Protein AF-A0A5K7X1B1-F1 (afdb_monomer_lite)

Organism: NCBI:txid269673

Structure (mmCIF, N/CA/C/O backbone):
data_AF-A0A5K7X1B1-F1
#
_entry.id   AF-A0A5K7X1B1-F1
#
loop_
_atom_site.group_PDB
_atom_site.id
_atom_site.type_symbol
_atom_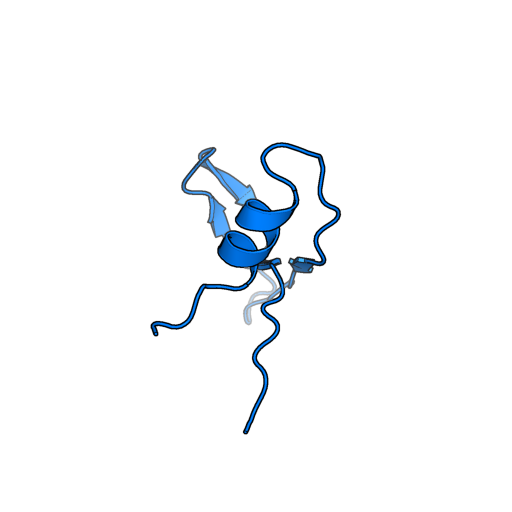site.label_atom_id
_atom_site.label_alt_id
_atom_site.label_comp_id
_atom_site.label_asym_id
_atom_site.label_entity_id
_atom_site.label_seq_id
_atom_site.pdbx_PDB_ins_code
_atom_site.Cartn_x
_atom_site.Cartn_y
_atom_site.Cartn_z
_atom_site.occupancy
_atom_site.B_iso_or_equiv
_atom_site.auth_seq_id
_atom_site.auth_comp_id
_atom_site.auth_asym_id
_atom_site.auth_atom_id
_atom_site.pdbx_PDB_model_num
ATOM 1 N N . MET A 1 1 ? 16.727 -20.247 -8.740 1.00 39.81 1 MET A N 1
ATOM 2 C CA . MET A 1 1 ? 16.491 -18.957 -9.424 1.00 39.81 1 MET A CA 1
ATOM 3 C C . MET A 1 1 ? 15.504 -18.191 -8.559 1.00 39.81 1 MET A C 1
ATOM 5 O O . MET A 1 1 ? 14.357 -18.607 -8.473 1.00 39.81 1 MET A O 1
ATOM 9 N N . GLY A 1 2 ? 16.009 -17.259 -7.746 1.00 39.53 2 GLY A N 1
ATOM 10 C CA . GLY A 1 2 ? 15.271 -16.670 -6.623 1.00 39.53 2 GLY A CA 1
ATOM 11 C C . GLY A 1 2 ? 14.053 -15.870 -7.078 1.00 39.53 2 GLY A C 1
ATOM 12 O O . GLY A 1 2 ? 14.088 -15.276 -8.152 1.00 39.53 2 GLY A O 1
ATOM 13 N N . ASN A 1 3 ? 12.989 -15.893 -6.272 1.00 44.25 3 ASN A N 1
ATOM 14 C CA . ASN A 1 3 ? 11.796 -15.065 -6.449 1.00 44.25 3 ASN A CA 1
ATOM 1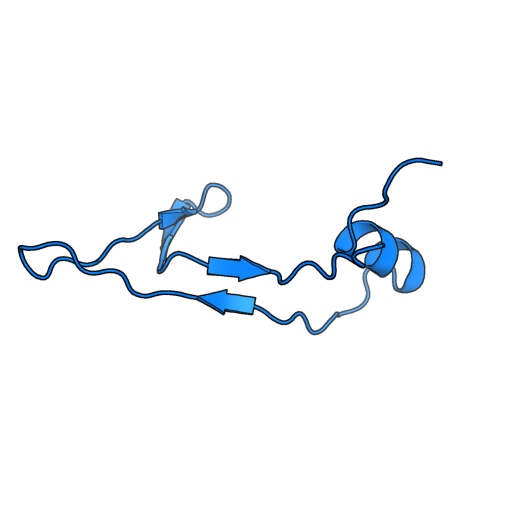5 C C . ASN A 1 3 ? 12.213 -13.612 -6.711 1.00 44.25 3 ASN A C 1
ATOM 17 O O . ASN A 1 3 ? 12.693 -12.936 -5.805 1.00 44.25 3 ASN A O 1
ATOM 21 N N . LEU A 1 4 ? 12.049 -13.139 -7.945 1.00 53.34 4 LEU A N 1
ATOM 22 C CA . LEU A 1 4 ? 12.076 -11.711 -8.219 1.00 53.34 4 LEU A CA 1
ATOM 23 C C . LEU A 1 4 ? 10.743 -11.147 -7.730 1.00 53.34 4 LEU A C 1
ATOM 25 O O . LEU A 1 4 ? 9.690 -11.515 -8.248 1.00 53.34 4 LEU A O 1
ATOM 29 N N . GLU A 1 5 ? 10.803 -10.280 -6.721 1.00 77.81 5 GLU A N 1
ATOM 30 C CA . GLU A 1 5 ? 9.685 -9.442 -6.285 1.00 77.81 5 GLU A CA 1
ATOM 31 C C . GLU A 1 5 ? 9.049 -8.770 -7.517 1.00 77.81 5 GLU A C 1
ATOM 33 O O . GLU A 1 5 ? 9.757 -8.208 -8.359 1.00 77.81 5 GLU A O 1
ATOM 38 N N . HIS A 1 6 ? 7.720 -8.846 -7.653 1.00 84.94 6 HIS A N 1
ATOM 39 C CA . HIS A 1 6 ? 6.969 -8.456 -8.861 1.00 84.94 6 HIS A CA 1
ATOM 40 C C . HIS A 1 6 ? 7.358 -7.071 -9.413 1.00 84.94 6 HIS A C 1
ATOM 42 O O . HIS A 1 6 ? 7.514 -6.896 -10.622 1.00 84.94 6 HIS A O 1
ATOM 48 N N . ILE A 1 7 ? 7.574 -6.098 -8.524 1.00 87.06 7 ILE A N 1
ATOM 49 C CA . ILE A 1 7 ? 7.961 -4.730 -8.891 1.00 87.06 7 ILE A CA 1
ATOM 50 C C . ILE A 1 7 ? 9.357 -4.699 -9.530 1.00 87.06 7 ILE A C 1
ATOM 52 O O . ILE A 1 7 ? 9.562 -4.002 -10.524 1.00 87.06 7 ILE A O 1
ATOM 56 N N . SER A 1 8 ? 10.309 -5.472 -9.006 1.00 88.06 8 SER A N 1
ATOM 57 C CA . SER A 1 8 ? 11.670 -5.559 -9.546 1.00 88.06 8 SER A CA 1
ATOM 58 C C . SER A 1 8 ? 11.681 -6.200 -10.934 1.00 88.06 8 SER A C 1
ATOM 60 O O . SER A 1 8 ? 12.374 -5.715 -11.827 1.00 88.06 8 SER A O 1
ATOM 62 N N . TYR A 1 9 ? 10.867 -7.241 -11.142 1.00 89.25 9 TYR A N 1
ATOM 63 C CA . TYR A 1 9 ? 10.691 -7.852 -12.464 1.00 89.25 9 TYR A CA 1
ATOM 64 C C . TYR A 1 9 ? 10.048 -6.882 -13.465 1.00 89.25 9 TYR A C 1
ATOM 66 O O . TYR A 1 9 ? 10.506 -6.749 -14.596 1.00 89.25 9 TYR A O 1
ATOM 74 N N . LEU A 1 10 ? 9.025 -6.135 -13.043 1.00 90.00 10 LEU A N 1
ATOM 75 C CA . LEU A 1 10 ? 8.420 -5.107 -13.886 1.00 90.00 10 LEU A CA 1
ATOM 76 C C . LEU A 1 10 ? 9.447 -4.039 -14.288 1.00 90.00 10 LEU A C 1
ATOM 78 O O . LEU A 1 10 ? 9.538 -3.676 -15.461 1.00 90.00 10 LEU A O 1
ATOM 82 N N . ARG A 1 11 ? 10.278 -3.589 -13.339 1.00 91.75 11 ARG A N 1
ATOM 83 C CA . ARG A 1 11 ? 11.342 -2.608 -13.593 1.00 91.75 11 ARG A CA 1
ATOM 84 C C . ARG A 1 11 ? 12.424 -3.116 -14.537 1.00 91.75 11 ARG A C 1
ATOM 86 O O . ARG A 1 11 ? 12.935 -2.312 -15.310 1.00 91.75 11 ARG A O 1
ATOM 93 N N . SER A 1 12 ? 12.725 -4.416 -14.558 1.00 94.00 12 SER A N 1
ATOM 94 C CA . SER A 1 12 ? 13.680 -4.957 -15.534 1.00 94.00 12 SER A CA 1
ATOM 95 C C . SER A 1 12 ? 13.152 -4.942 -16.972 1.00 94.00 12 SER A C 1
ATOM 97 O O . SER A 1 12 ? 13.950 -5.044 -17.896 1.00 94.00 12 SER A O 1
ATOM 99 N N . MET A 1 13 ? 11.834 -4.826 -17.179 1.00 93.25 13 MET A N 1
ATOM 100 C CA . MET A 1 13 ? 11.228 -4.766 -18.516 1.00 93.25 13 MET A CA 1
ATOM 101 C C . MET A 1 13 ? 11.055 -3.336 -19.039 1.00 93.25 13 MET A C 1
ATOM 103 O O . MET A 1 13 ? 11.222 -3.105 -20.231 1.00 93.25 13 MET A O 1
ATOM 107 N N . VAL A 1 14 ? 10.707 -2.382 -18.168 1.00 95.69 14 VAL A N 1
ATOM 108 C CA . VAL A 1 14 ? 10.339 -1.007 -18.577 1.00 95.69 14 VAL A CA 1
ATOM 109 C C . VAL A 1 14 ? 11.338 0.065 -18.125 1.00 95.69 14 VAL A C 1
ATOM 111 O O . VAL A 1 14 ? 11.176 1.240 -18.444 1.00 95.69 14 VAL A O 1
ATOM 114 N N . GLY A 1 15 ? 12.365 -0.309 -17.357 1.00 95.12 15 GLY A N 1
ATOM 115 C CA . GLY A 1 15 ? 13.362 0.620 -16.831 1.00 95.12 15 GLY A CA 1
ATOM 116 C C . GLY A 1 15 ? 12.738 1.742 -15.993 1.00 95.12 15 GLY A C 1
ATOM 117 O O . GLY A 1 15 ? 11.972 1.501 -15.049 1.00 95.12 15 GLY A O 1
ATOM 118 N N . HIS A 1 16 ? 13.075 2.984 -16.346 1.00 94.62 16 HIS A N 1
ATOM 119 C CA . HIS A 1 16 ? 12.609 4.197 -15.666 1.00 94.62 16 HIS A CA 1
ATOM 120 C C . HIS A 1 16 ? 11.290 4.754 -16.211 1.00 94.62 16 HIS A C 1
ATOM 122 O O . HIS A 1 16 ? 10.812 5.767 -15.699 1.00 94.62 16 HIS A O 1
ATOM 128 N N . GLU A 1 17 ? 10.678 4.098 -17.198 1.00 96.81 17 GLU A N 1
ATOM 129 C CA . GLU A 1 17 ? 9.399 4.549 -17.736 1.00 96.81 17 GLU A CA 1
ATOM 130 C C . GLU A 1 17 ? 8.293 4.545 -16.672 1.00 96.81 17 GLU A C 1
ATOM 132 O O . GLU A 1 17 ? 8.340 3.837 -15.648 1.00 96.81 17 GLU A O 1
ATOM 137 N N . LYS A 1 18 ? 7.281 5.387 -16.902 1.00 93.69 18 LYS A N 1
ATOM 138 C CA . LYS A 1 18 ? 6.128 5.505 -16.003 1.00 93.69 18 LYS A CA 1
ATOM 139 C C . LYS A 1 18 ? 5.323 4.207 -16.009 1.00 93.69 18 LYS A C 1
ATOM 141 O O . LYS A 1 18 ? 5.042 3.634 -17.055 1.00 93.69 18 LYS A O 1
ATOM 146 N N . VAL A 1 19 ? 4.907 3.783 -14.818 1.00 91.69 19 VAL A N 1
ATOM 147 C CA . VAL A 1 19 ? 4.121 2.565 -14.599 1.00 91.69 19 VAL A CA 1
ATOM 148 C C . VAL A 1 19 ? 2.898 2.920 -13.771 1.00 91.69 19 VAL A C 1
ATOM 150 O O . VAL A 1 19 ? 3.029 3.504 -12.696 1.00 91.69 19 VAL A O 1
ATOM 153 N N . ILE A 1 20 ? 1.716 2.535 -14.250 1.00 91.69 20 ILE A N 1
ATOM 154 C CA . ILE A 1 20 ? 0.495 2.574 -13.445 1.00 91.69 20 ILE A CA 1
ATOM 155 C C . ILE A 1 20 ? 0.525 1.368 -12.506 1.00 91.69 20 ILE A C 1
ATOM 157 O O . ILE A 1 20 ? 0.595 0.227 -12.958 1.00 91.69 20 ILE A O 1
ATOM 161 N N . MET A 1 21 ? 0.483 1.622 -11.200 1.00 89.50 21 MET A N 1
ATOM 162 C CA . MET A 1 21 ? 0.438 0.582 -10.175 1.00 89.50 21 MET A CA 1
ATOM 163 C C . MET A 1 21 ? -0.914 0.591 -9.479 1.00 89.50 21 MET A C 1
ATOM 165 O O . MET A 1 21 ? -1.464 1.654 -9.194 1.00 89.50 21 MET A O 1
ATOM 169 N N . VAL A 1 22 ? -1.424 -0.598 -9.165 1.00 90.69 22 VAL A N 1
ATOM 170 C CA . VAL A 1 22 ? -2.629 -0.719 -8.351 1.00 90.69 22 VAL A CA 1
ATOM 171 C C . VAL A 1 22 ? -2.242 -0.700 -6.877 1.00 90.69 22 VAL A C 1
ATOM 173 O O . VAL A 1 22 ? -1.333 -1.415 -6.445 1.00 90.69 22 VAL A O 1
ATOM 176 N N . VAL A 1 23 ? -2.943 0.132 -6.116 1.00 90.50 23 VAL A N 1
ATOM 177 C CA . VAL A 1 23 ? -2.741 0.326 -4.681 1.00 90.50 23 VAL A CA 1
ATOM 178 C C . VAL A 1 23 ? -4.041 0.093 -3.930 1.00 90.50 23 VAL A C 1
ATOM 180 O O . VAL A 1 23 ? -5.127 0.311 -4.467 1.00 90.50 23 VAL A O 1
ATOM 183 N N . SER A 1 24 ? -3.924 -0.316 -2.673 1.00 92.69 24 SER A N 1
ATOM 184 C CA . SER A 1 24 ? -5.038 -0.359 -1.727 1.00 92.69 24 SER A CA 1
ATOM 185 C C . SER A 1 24 ? -4.710 0.489 -0.506 1.00 92.69 24 SER A C 1
ATOM 187 O O . SER A 1 24 ? -3.590 0.417 0.001 1.00 92.69 24 SER A O 1
ATOM 189 N N . GLY A 1 25 ? -5.691 1.246 -0.021 1.00 94.81 25 GLY A N 1
ATOM 190 C CA . GLY A 1 25 ? -5.636 1.959 1.254 1.00 94.81 25 GLY A CA 1
ATOM 191 C C . GLY A 1 25 ? -6.775 1.515 2.165 1.00 94.81 25 GLY A C 1
ATOM 192 O O . GLY A 1 25 ? -7.819 1.075 1.678 1.00 94.81 25 GLY A O 1
ATOM 193 N N . VAL A 1 26 ? -6.575 1.617 3.477 1.00 96.69 26 VAL A N 1
ATOM 194 C CA . VAL A 1 26 ? -7.578 1.248 4.485 1.00 96.69 26 VAL A CA 1
ATOM 195 C C . VAL A 1 26 ? -7.755 2.353 5.518 1.00 96.69 26 VAL A C 1
ATOM 197 O O . VAL A 1 26 ? -6.799 3.023 5.900 1.00 96.69 26 VAL A O 1
ATOM 200 N N . ILE A 1 27 ? -8.986 2.509 6.003 1.00 97.88 27 ILE A N 1
ATO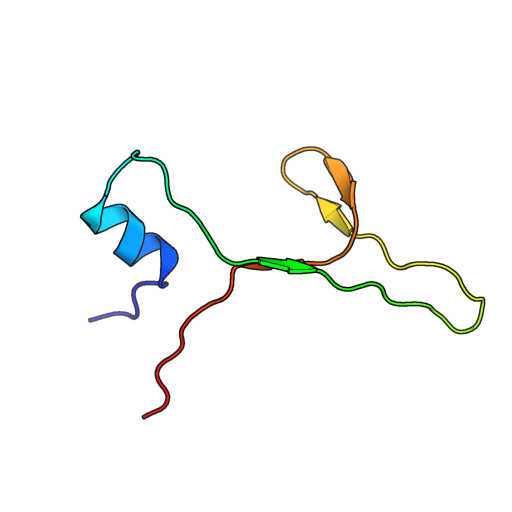M 201 C CA . ILE A 1 27 ? -9.306 3.361 7.149 1.00 97.88 27 ILE A CA 1
ATOM 202 C C . ILE A 1 27 ? -9.697 2.433 8.292 1.00 97.88 27 ILE A C 1
ATOM 204 O O . ILE A 1 27 ? -10.638 1.651 8.168 1.00 97.88 27 ILE A O 1
ATOM 208 N N . VAL A 1 28 ? -8.952 2.506 9.392 1.00 97.75 28 VAL A N 1
ATOM 209 C CA . VAL A 1 28 ? -9.189 1.694 10.587 1.00 97.75 28 VAL A CA 1
ATOM 210 C C . VAL A 1 28 ? -9.531 2.626 11.734 1.00 97.75 28 VAL A C 1
ATOM 212 O O . VAL A 1 28 ? -8.795 3.579 11.995 1.00 97.75 28 VAL A O 1
ATOM 215 N N . PHE A 1 29 ? -10.639 2.325 12.404 1.00 98.38 29 PHE A N 1
ATOM 216 C CA . PHE A 1 29 ? -11.076 3.017 13.606 1.00 98.38 29 PHE A CA 1
ATOM 217 C C . PHE A 1 29 ? -10.786 2.163 14.837 1.00 98.38 29 PHE A C 1
ATOM 219 O O . PHE A 1 29 ? -10.939 0.939 14.798 1.00 98.38 29 PHE A O 1
ATOM 226 N N . ASP A 1 30 ? -10.380 2.799 15.931 1.00 98.00 30 ASP A N 1
ATOM 227 C CA . ASP A 1 30 ? -10.378 2.156 17.242 1.00 98.00 30 ASP A CA 1
ATOM 228 C C . ASP A 1 30 ? -11.752 2.271 17.932 1.00 98.00 30 ASP A C 1
ATOM 230 O O . ASP A 1 30 ? -12.716 2.804 17.381 1.00 98.00 30 ASP A O 1
ATOM 234 N N . LYS A 1 31 ? -11.856 1.760 19.164 1.00 98.31 31 LYS A N 1
ATOM 235 C CA . LYS A 1 31 ? -13.104 1.788 19.950 1.00 98.31 31 LYS A CA 1
ATOM 236 C C . LYS A 1 31 ? -13.545 3.200 20.360 1.00 98.31 31 LYS A C 1
ATOM 238 O O . LYS A 1 31 ? -14.683 3.368 20.785 1.00 98.31 31 LYS A O 1
ATOM 243 N N . GLU A 1 32 ? -12.660 4.187 20.254 1.00 98.44 32 GLU A N 1
ATOM 244 C CA . GLU A 1 32 ? -12.909 5.595 20.572 1.00 98.44 32 GLU A CA 1
ATOM 245 C C . GLU A 1 32 ? -13.203 6.421 19.301 1.00 98.44 32 GLU A C 1
ATOM 247 O O . GLU A 1 32 ? -13.245 7.647 19.363 1.00 98.44 32 GLU A O 1
ATOM 252 N N . ASN A 1 33 ? -13.419 5.771 18.147 1.00 97.88 33 ASN A N 1
ATOM 253 C CA . ASN A 1 33 ? -13.609 6.401 16.833 1.00 97.88 33 ASN A CA 1
ATOM 254 C C . ASN A 1 33 ? -12.413 7.244 16.348 1.00 97.88 33 ASN A C 1
ATOM 256 O O . ASN A 1 33 ? -12.577 8.125 15.499 1.00 97.88 33 ASN A O 1
ATOM 260 N N . ARG A 1 34 ? -11.193 6.976 16.830 1.00 98.19 34 ARG A N 1
ATOM 261 C CA . ARG A 1 34 ? -9.974 7.596 16.283 1.00 98.19 34 ARG A CA 1
ATOM 262 C C . ARG A 1 34 ? -9.475 6.812 15.077 1.00 98.19 34 ARG A C 1
ATOM 264 O O . ARG A 1 34 ? -9.669 5.603 14.994 1.00 98.19 34 ARG A O 1
ATOM 271 N N . VAL A 1 35 ? -8.792 7.495 14.162 1.00 98.12 35 VAL A N 1
ATOM 272 C CA . VAL A 1 35 ? -8.283 6.916 12.912 1.00 98.12 3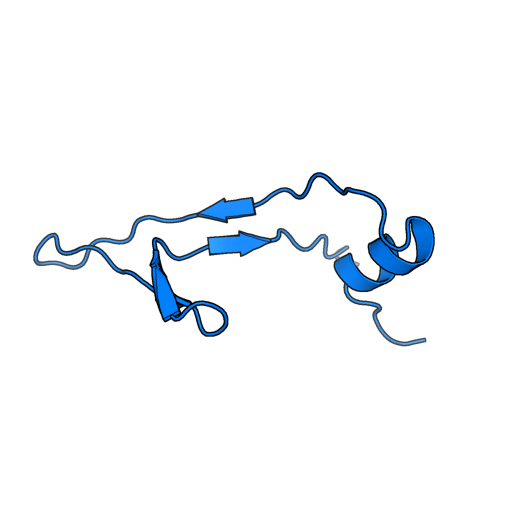5 VAL A CA 1
ATOM 273 C C . VAL A 1 35 ? -6.818 6.501 13.047 1.00 98.12 35 VAL A C 1
ATOM 275 O O . VAL A 1 35 ? -5.984 7.286 13.500 1.00 98.12 35 VAL A O 1
ATOM 278 N N . LEU A 1 36 ? -6.489 5.294 12.580 1.00 97.94 36 LEU A N 1
ATOM 279 C CA . LEU A 1 36 ? -5.106 4.852 12.416 1.00 97.94 36 LEU A CA 1
ATOM 280 C C . LEU A 1 36 ? -4.446 5.554 11.222 1.00 97.94 36 LEU A C 1
ATOM 282 O O . LEU A 1 36 ? -4.910 5.434 10.087 1.00 97.94 36 LEU A O 1
ATOM 286 N N . LEU A 1 37 ? -3.315 6.210 11.477 1.00 97.75 37 LEU A N 1
ATOM 287 C CA . LEU A 1 37 ? -2.444 6.785 10.455 1.00 97.75 37 LEU A CA 1
ATOM 288 C C . LEU A 1 37 ? -1.048 6.161 10.532 1.00 97.75 37 LEU A C 1
ATOM 2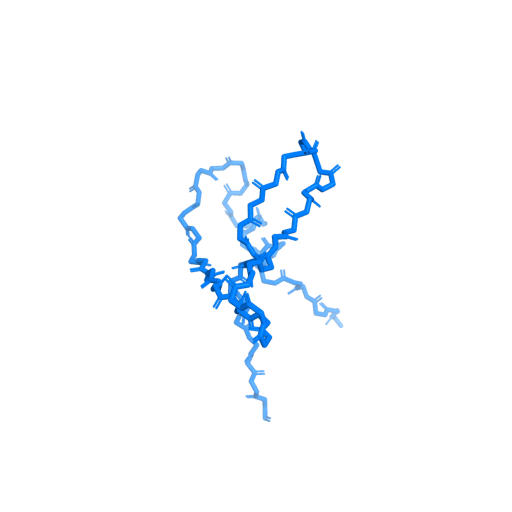90 O O . LEU A 1 37 ? -0.566 5.805 11.608 1.00 97.75 37 LEU A O 1
ATOM 294 N N . GLN A 1 38 ? -0.384 6.064 9.385 1.00 96.06 38 GLN A N 1
ATOM 295 C CA . GLN A 1 38 ? 1.009 5.657 9.260 1.00 96.06 38 GLN A CA 1
ATOM 296 C C . GLN A 1 38 ? 1.867 6.879 8.927 1.00 96.06 38 GLN A C 1
ATOM 298 O O . GLN A 1 38 ? 1.566 7.615 7.986 1.00 96.06 38 GLN A O 1
ATOM 303 N N . LYS A 1 39 ? 2.964 7.070 9.669 1.00 96.38 39 LYS A N 1
ATOM 304 C CA . LYS A 1 39 ? 4.006 8.034 9.306 1.00 96.38 39 LYS A CA 1
ATOM 305 C C . LYS A 1 39 ? 4.946 7.391 8.295 1.00 96.38 39 LYS A C 1
ATOM 307 O O . LYS A 1 39 ? 5.570 6.370 8.596 1.00 96.38 39 LYS A O 1
ATOM 312 N N . ARG A 1 40 ? 5.040 7.963 7.098 1.00 91.75 40 ARG A N 1
ATOM 313 C CA . ARG A 1 40 ? 5.916 7.438 6.049 1.00 91.75 40 ARG A CA 1
ATOM 314 C C . ARG A 1 40 ? 7.381 7.679 6.404 1.00 91.75 40 ARG A C 1
ATOM 316 O O . ARG A 1 40 ? 7.742 8.759 6.864 1.00 91.75 40 ARG A O 1
ATOM 323 N N . SER A 1 41 ? 8.231 6.686 6.163 1.00 92.00 41 SER A N 1
ATOM 324 C CA . SER A 1 41 ? 9.667 6.774 6.453 1.00 92.00 41 SER A CA 1
ATOM 325 C C . SER A 1 41 ? 10.448 7.617 5.445 1.00 92.00 41 SER A C 1
ATOM 327 O O . SER A 1 41 ? 11.544 8.059 5.761 1.00 92.00 41 SER A O 1
ATOM 329 N N . ASP A 1 42 ? 9.915 7.812 4.238 1.00 89.44 42 ASP A N 1
ATOM 330 C CA . ASP A 1 42 ? 10.587 8.522 3.147 1.00 89.44 42 ASP A CA 1
ATOM 331 C C . ASP A 1 42 ? 10.390 10.043 3.209 1.00 89.44 42 ASP A C 1
ATOM 333 O O . ASP A 1 42 ? 11.352 10.787 3.047 1.00 89.44 42 ASP A O 1
ATOM 337 N N . VAL A 1 43 ? 9.164 10.501 3.471 1.00 92.69 43 VAL A N 1
ATOM 338 C CA . VAL A 1 43 ? 8.811 11.933 3.486 1.00 92.69 43 VAL A CA 1
ATOM 339 C C . VAL A 1 43 ? 8.364 12.439 4.860 1.00 92.69 43 VAL A C 1
ATOM 341 O O . VAL A 1 43 ? 8.192 13.636 5.052 1.00 92.69 43 VAL A O 1
ATOM 344 N N . GLY A 1 44 ? 8.180 11.552 5.844 1.00 94.75 44 GLY A N 1
ATOM 345 C CA . GLY A 1 44 ? 7.804 11.930 7.212 1.00 94.75 44 GLY A CA 1
ATOM 346 C C . GLY A 1 44 ? 6.345 12.363 7.392 1.00 94.75 44 GLY A C 1
ATOM 347 O O . GLY A 1 44 ? 5.961 12.730 8.503 1.00 94.75 44 GLY A O 1
ATOM 348 N N . GLU A 1 45 ? 5.536 12.307 6.337 1.00 96.31 45 GLU A N 1
ATOM 349 C CA . GLU A 1 45 ? 4.123 12.688 6.350 1.00 96.31 45 GLU A CA 1
ATOM 350 C C . GLU A 1 45 ? 3.225 11.574 6.902 1.00 96.31 45 GLU A C 1
ATOM 352 O O . GLU A 1 45 ? 3.539 10.383 6.807 1.00 96.31 45 GLU A O 1
ATOM 357 N N . TRP A 1 46 ? 2.090 11.974 7.476 1.00 96.94 46 TRP A N 1
ATOM 358 C CA . TRP A 1 46 ? 1.060 11.063 7.968 1.00 96.94 46 TRP A CA 1
ATOM 359 C C . TRP A 1 46 ? 0.003 10.811 6.897 1.00 96.94 46 TRP A C 1
ATOM 361 O O . TRP A 1 46 ? -0.491 11.747 6.273 1.00 96.94 46 TRP A O 1
ATOM 371 N N . GLY A 1 47 ? -0.388 9.551 6.724 1.00 95.12 47 GLY A N 1
ATOM 372 C CA . GLY A 1 47 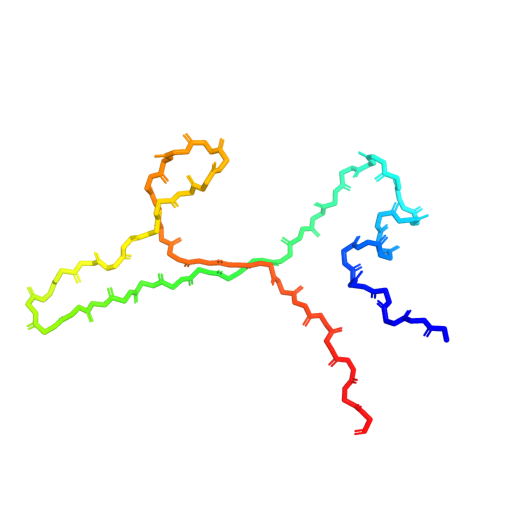? -1.458 9.165 5.809 1.00 95.12 47 GLY A CA 1
ATOM 373 C C . GLY A 1 47 ? -2.128 7.860 6.220 1.00 95.12 47 GLY A C 1
ATOM 374 O O . GLY A 1 47 ? -1.726 7.216 7.190 1.00 95.12 47 GLY A O 1
ATOM 375 N N . PHE A 1 48 ? -3.165 7.469 5.483 1.00 96.31 48 PHE A N 1
ATOM 376 C CA . PHE A 1 48 ? -3.822 6.185 5.707 1.00 96.31 48 PHE A CA 1
ATOM 377 C C . PHE A 1 48 ? -2.872 5.021 5.393 1.00 96.31 48 PHE A C 1
ATOM 379 O O . PHE A 1 48 ? -2.117 5.103 4.417 1.00 96.31 48 PHE A O 1
ATOM 386 N N . PRO A 1 49 ? -2.916 3.927 6.172 1.00 95.25 49 PRO A N 1
ATOM 387 C CA . PRO A 1 49 ? -2.194 2.711 5.834 1.00 95.25 49 PRO A CA 1
ATOM 388 C C . PRO A 1 49 ? -2.589 2.200 4.445 1.00 95.25 49 PRO A C 1
ATOM 390 O O . PRO A 1 49 ? -3.765 2.199 4.069 1.00 95.25 49 PRO A O 1
ATOM 393 N N . GLY A 1 50 ? -1.604 1.730 3.688 1.00 92.88 50 GLY A N 1
ATOM 394 C CA . GLY A 1 50 ? -1.817 1.209 2.345 1.00 92.88 50 GLY A CA 1
ATOM 395 C C . GLY A 1 50 ? -0.583 0.523 1.777 1.00 92.88 50 GLY A C 1
ATOM 396 O O . GLY A 1 50 ? 0.464 0.459 2.421 1.00 92.88 50 GLY A O 1
ATOM 397 N N . GLY A 1 51 ? -0.709 -0.001 0.561 1.00 89.62 51 GLY A N 1
ATOM 398 C CA . GLY A 1 51 ? 0.377 -0.716 -0.101 1.00 89.62 51 GLY A CA 1
ATOM 399 C C . GLY A 1 51 ? 0.111 -1.011 -1.573 1.00 89.62 51 GLY A C 1
ATOM 400 O O . GLY A 1 51 ? -1.013 -0.886 -2.066 1.00 89.62 51 GLY A O 1
ATOM 401 N N . PHE A 1 52 ? 1.178 -1.399 -2.271 1.00 89.44 52 PHE A N 1
ATOM 402 C CA . PHE A 1 52 ? 1.110 -1.909 -3.637 1.00 89.44 52 PHE A CA 1
ATOM 403 C C . PHE A 1 52 ? 0.615 -3.351 -3.639 1.00 89.44 52 PHE A C 1
ATOM 405 O O . PHE A 1 52 ? 0.966 -4.133 -2.756 1.00 89.44 52 PHE A O 1
ATOM 412 N N . MET A 1 53 ? -0.172 -3.716 -4.650 1.00 86.62 53 MET A N 1
ATOM 413 C CA . MET A 1 53 ? -0.574 -5.108 -4.817 1.00 86.62 53 MET A CA 1
ATOM 414 C C . MET A 1 53 ? 0.578 -5.966 -5.347 1.00 86.62 53 MET A C 1
ATOM 416 O O . MET A 1 53 ? 1.209 -5.642 -6.355 1.00 86.62 53 MET A O 1
ATOM 420 N N . GLU A 1 54 ? 0.809 -7.101 -4.688 1.00 83.44 54 GLU A N 1
ATOM 421 C CA . GLU A 1 54 ? 1.749 -8.127 -5.128 1.00 83.44 54 GLU A CA 1
ATOM 422 C C . GLU A 1 54 ? 0.984 -9.311 -5.732 1.00 83.44 54 GLU A C 1
ATOM 424 O O . GLU A 1 54 ? 0.132 -9.928 -5.087 1.00 83.44 54 GLU A O 1
ATOM 429 N N . ILE A 1 55 ? 1.299 -9.659 -6.981 1.00 78.50 55 ILE A N 1
ATOM 430 C CA . ILE A 1 55 ? 0.733 -10.842 -7.629 1.00 78.50 55 ILE A CA 1
ATOM 431 C C . ILE A 1 55 ? 1.573 -12.052 -7.224 1.00 78.50 55 ILE A C 1
ATOM 433 O O . ILE A 1 55 ? 2.606 -12.342 -7.825 1.00 78.50 55 ILE A O 1
ATOM 437 N N . ARG A 1 56 ? 1.110 -12.798 -6.219 1.00 69.12 56 ARG A N 1
ATOM 438 C CA . ARG A 1 56 ? 1.690 -14.103 -5.879 1.00 69.12 56 ARG A CA 1
ATOM 439 C C . ARG A 1 56 ? 0.905 -15.201 -6.583 1.00 69.12 56 ARG A C 1
ATOM 441 O O . ARG A 1 56 ? -0.258 -15.452 -6.276 1.00 69.12 56 ARG A O 1
ATOM 448 N N . ARG A 1 57 ? 1.548 -15.896 -7.521 1.00 63.53 57 ARG A N 1
ATOM 449 C CA . ARG A 1 57 ? 0.984 -17.108 -8.126 1.00 63.53 57 ARG A CA 1
ATOM 450 C C . ARG A 1 57 ? 1.039 -18.237 -7.095 1.00 63.53 57 ARG A C 1
ATOM 452 O O . ARG A 1 57 ? 2.125 -18.708 -6.766 1.00 63.53 57 ARG A O 1
ATOM 459 N N . LYS A 1 58 ? -0.116 -18.672 -6.584 1.00 57.12 58 LYS A N 1
ATOM 460 C CA . LYS A 1 58 ? -0.199 -19.919 -5.808 1.00 57.12 58 LYS A CA 1
ATOM 461 C C . LYS A 1 58 ? 0.032 -21.096 -6.763 1.00 57.12 58 LYS A C 1
ATOM 463 O O . LYS A 1 58 ? -0.578 -21.141 -7.831 1.00 57.12 58 LYS A O 1
ATOM 468 N N . ARG A 1 59 ? 0.973 -21.972 -6.411 1.00 51.88 59 ARG A N 1
ATOM 469 C CA . ARG A 1 59 ? 1.068 -23.322 -6.974 1.00 51.88 59 ARG A CA 1
ATOM 470 C C . ARG A 1 59 ? 0.165 -24.244 -6.175 1.00 51.88 59 ARG A C 1
ATOM 472 O O . ARG A 1 59 ? 0.035 -23.981 -4.959 1.00 51.88 59 ARG A O 1
#

Radius of gyration: 15.93 Å; chains: 1; bounding box: 30×36×39 Å

Foldseek 3Di:
DDDDFPVNVVCVVQPPDDDDFDKDFDWDADPVRDTDWDQDPPPRDIDTDMDTDTDDDDD

InterPro domains:
  IPR000086 NUDIX hydrolase domain [PF00293] (23-54)
  IPR015797 NUDIX hydrolase-like domain superfamily [SSF55811] (14-54)

pLDDT: mean 87.48, std 15.09, range [39.53, 98.44]

Secondary structure (DSSP, 8-state):
-----HHHHHHHHHTTS-----EEE---B-TTSPBP-EE-TTT--EE--EEEPP-----

Sequence (59 aa):
MGNLEHISYLRSMVGHEKVIMVVSGVIVFDKENRVLLQKRSDVGEWGFPGGFMEIRRKR